Protein AF-A0A965RRC4-F1 (afdb_monomer_lite)

Sequence (97 aa):
MASQDSQNIYLCSTGPGKLLYDLTKGEMPMSVEFYNVKTRSKVSVPETQIQKATLKRQNKNGTTQIRYVLRALVDGMKLTKFVSQKDWEAINAPVVE

Structure (mmCIF, N/CA/C/O backbone):
data_AF-A0A965RRC4-F1
#
_entry.id   AF-A0A965RRC4-F1
#
loop_
_atom_site.group_PDB
_atom_site.id
_atom_site.type_symbol
_atom_site.label_atom_id
_atom_site.label_alt_id
_atom_site.label_comp_id
_atom_site.label_asym_id
_atom_site.label_entity_id
_atom_site.label_seq_id
_atom_site.pdbx_PDB_ins_code
_atom_site.Cartn_x
_atom_site.Cartn_y
_atom_site.Cartn_z
_atom_site.occupancy
_atom_site.B_iso_or_equiv
_atom_site.auth_seq_id
_atom_site.auth_comp_id
_atom_site.auth_asym_id
_atom_site.auth_atom_id
_atom_site.pdbx_PDB_model_num
ATOM 1 N N . MET A 1 1 ? -9.446 -31.532 -25.607 1.00 33.91 1 MET A N 1
ATOM 2 C CA . MET A 1 1 ? -8.454 -31.016 -26.576 1.00 33.91 1 MET A CA 1
ATOM 3 C C . MET A 1 1 ? -8.762 -29.553 -26.824 1.00 33.91 1 MET A C 1
ATOM 5 O O . MET A 1 1 ? -9.930 -29.195 -26.846 1.00 33.91 1 MET A O 1
ATOM 9 N N . ALA A 1 2 ? -7.709 -28.742 -26.844 1.00 42.72 2 ALA A N 1
ATOM 10 C CA . ALA A 1 2 ? -7.719 -27.290 -26.741 1.00 42.72 2 ALA A CA 1
ATOM 11 C C . ALA A 1 2 ? -8.522 -26.574 -27.839 1.00 42.72 2 ALA A C 1
ATOM 13 O O . ALA A 1 2 ? -8.526 -27.012 -28.985 1.00 42.72 2 ALA A O 1
ATOM 14 N N . SER A 1 3 ? -9.087 -25.416 -27.495 1.00 38.47 3 SER A N 1
ATOM 15 C CA . SER A 1 3 ? -9.049 -24.268 -28.400 1.00 38.47 3 SER A CA 1
ATOM 16 C C . SER A 1 3 ? -8.896 -22.998 -27.574 1.00 38.47 3 SER A C 1
ATOM 18 O O . SER A 1 3 ? -9.812 -22.571 -26.872 1.00 38.47 3 SER A O 1
ATOM 20 N N . GLN A 1 4 ? -7.676 -22.476 -27.625 1.00 44.56 4 GLN A N 1
ATOM 21 C CA . GLN A 1 4 ? -7.271 -21.167 -27.153 1.00 44.56 4 GLN A CA 1
ATOM 22 C C . GLN A 1 4 ? -8.077 -20.024 -27.790 1.00 44.56 4 GLN A C 1
ATOM 24 O O . GLN A 1 4 ? -8.572 -20.130 -28.909 1.00 44.56 4 GLN A O 1
ATOM 29 N N . ASP A 1 5 ? -8.033 -18.913 -27.055 1.00 47.50 5 ASP A N 1
ATOM 30 C CA . ASP A 1 5 ? -7.988 -17.531 -27.523 1.00 47.50 5 ASP A CA 1
ATOM 31 C C . ASP A 1 5 ? -9.251 -16.880 -28.078 1.00 47.50 5 ASP A C 1
ATOM 33 O O . ASP A 1 5 ? -9.634 -17.027 -29.233 1.00 47.50 5 ASP A O 1
ATOM 37 N N . SER A 1 6 ? -9.775 -15.960 -27.267 1.00 36.56 6 SER A N 1
ATOM 38 C CA . SER A 1 6 ? -9.915 -14.566 -27.693 1.00 36.56 6 SER A CA 1
ATOM 39 C C . SER A 1 6 ? -9.853 -13.664 -26.460 1.00 36.56 6 SER A C 1
ATOM 41 O O . SER A 1 6 ? -10.866 -13.280 -25.880 1.00 36.56 6 SER A O 1
ATOM 43 N N . GLN A 1 7 ? -8.623 -13.366 -26.037 1.00 45.16 7 GLN A N 1
ATOM 44 C CA . GLN A 1 7 ? -8.300 -12.270 -25.124 1.00 45.16 7 GLN A CA 1
ATOM 45 C C . GLN A 1 7 ? -8.762 -10.954 -25.768 1.00 45.16 7 GLN A C 1
ATOM 47 O O . GLN A 1 7 ? -8.070 -10.383 -26.608 1.00 45.16 7 GLN A O 1
ATOM 52 N N . ASN A 1 8 ? -9.956 -10.484 -25.408 1.00 43.47 8 ASN A N 1
ATOM 53 C CA . ASN A 1 8 ? -10.525 -9.232 -25.909 1.00 43.47 8 ASN A CA 1
ATOM 54 C C . ASN A 1 8 ? -9.908 -8.038 -25.151 1.00 43.47 8 ASN A C 1
ATOM 56 O O . ASN A 1 8 ? -10.570 -7.345 -24.382 1.00 43.47 8 ASN A O 1
ATOM 60 N N . ILE A 1 9 ? -8.599 -7.827 -25.327 1.00 44.78 9 ILE A N 1
ATOM 61 C CA . ILE A 1 9 ? -7.853 -6.707 -24.740 1.00 44.78 9 ILE A CA 1
ATOM 62 C C . ILE A 1 9 ? -7.878 -5.556 -25.747 1.00 44.78 9 ILE A C 1
ATOM 64 O O . ILE A 1 9 ? -7.104 -5.512 -26.702 1.00 44.78 9 ILE A O 1
ATOM 68 N N . TYR A 1 10 ? -8.789 -4.608 -25.546 1.00 40.12 10 TYR A N 1
ATOM 69 C CA . TYR A 1 10 ? -8.883 -3.422 -26.392 1.00 40.12 10 TYR A CA 1
ATOM 70 C C . TYR A 1 10 ? -7.762 -2.423 -26.057 1.00 40.12 10 TYR A C 1
ATOM 72 O O . TYR A 1 10 ? -7.856 -1.644 -25.101 1.00 40.12 10 TYR A O 1
ATOM 80 N N . LEU A 1 11 ? -6.720 -2.378 -26.895 1.00 39.78 11 LEU A N 1
ATOM 81 C CA . LEU A 1 11 ? -5.773 -1.260 -26.941 1.00 39.78 11 LEU A CA 1
ATOM 82 C C . LEU A 1 11 ? -6.467 -0.009 -27.505 1.00 39.78 11 LEU A C 1
ATOM 84 O O . LEU A 1 11 ? -6.386 0.299 -28.691 1.00 39.78 11 LEU A O 1
ATOM 88 N N . CYS A 1 12 ? -7.133 0.762 -26.646 1.00 33.56 12 CYS A N 1
ATOM 89 C CA . CYS A 1 12 ? -7.511 2.130 -26.990 1.00 33.56 12 CYS A CA 1
ATOM 90 C C . CYS A 1 12 ? -6.269 3.028 -26.854 1.00 33.56 12 CYS A C 1
ATOM 92 O O . CYS A 1 12 ? -5.962 3.538 -25.769 1.00 33.56 12 CYS A O 1
ATOM 94 N N . SER A 1 13 ? -5.556 3.157 -27.977 1.00 43.69 13 SER A N 1
ATOM 95 C CA . SER A 1 13 ? -4.528 4.162 -28.254 1.00 43.69 13 SER A CA 1
ATOM 96 C C . SER A 1 13 ? -4.992 5.548 -27.806 1.00 43.69 13 SER A C 1
ATOM 98 O O . SER A 1 13 ? -5.990 6.040 -28.319 1.00 43.69 13 SER A O 1
ATOM 100 N N . THR A 1 14 ? -4.286 6.115 -26.822 1.00 40.84 14 THR A N 1
ATOM 101 C CA . THR A 1 14 ? -3.784 7.504 -26.773 1.00 40.84 14 THR A CA 1
ATOM 102 C C . THR A 1 14 ? -3.170 7.744 -25.386 1.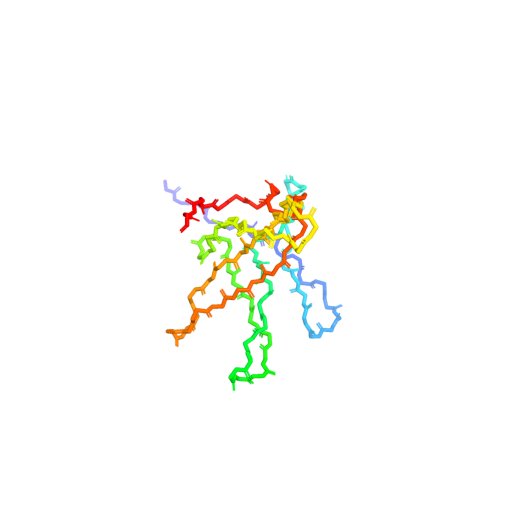00 40.84 14 THR A C 1
ATOM 104 O O . THR A 1 14 ? -3.901 7.877 -24.405 1.00 40.84 14 THR A O 1
ATOM 107 N N . GLY A 1 15 ? -1.834 7.811 -25.311 1.00 42.88 15 GLY A N 1
ATOM 108 C CA . GLY A 1 15 ? -1.077 8.342 -24.165 1.00 42.88 15 GLY A CA 1
ATOM 109 C C . GLY A 1 15 ? -0.299 7.309 -23.321 1.00 42.88 15 GLY A C 1
ATOM 110 O O . GLY A 1 15 ? -0.792 6.204 -23.094 1.00 42.88 15 GLY A O 1
ATOM 111 N N . PRO A 1 16 ? 0.917 7.642 -22.836 1.00 39.75 16 PRO A N 1
ATOM 112 C CA . PRO A 1 16 ? 1.718 6.750 -22.004 1.00 39.75 16 PRO A CA 1
ATOM 113 C C . PRO A 1 16 ? 1.172 6.733 -20.567 1.00 39.75 16 PRO A C 1
ATOM 115 O O . PRO A 1 16 ? 1.248 7.732 -19.855 1.00 39.75 16 PRO A O 1
ATOM 118 N N . GLY A 1 17 ? 0.626 5.588 -20.147 1.00 44.12 17 GLY A N 1
ATOM 119 C CA . GLY A 1 17 ? 0.163 5.349 -18.772 1.00 44.12 17 GLY A CA 1
ATOM 120 C C . GLY A 1 17 ? -1.300 4.920 -18.662 1.00 44.12 17 GLY A C 1
ATOM 121 O O . GLY A 1 17 ? -2.062 5.541 -17.925 1.00 44.12 17 GLY A O 1
ATOM 122 N N . LYS A 1 18 ? -1.718 3.881 -19.401 1.00 46.19 18 LYS A N 1
ATOM 123 C CA . LYS A 1 18 ? -3.089 3.352 -19.336 1.00 46.19 18 LYS A CA 1
ATOM 124 C C . LYS A 1 18 ? -3.141 2.026 -18.573 1.00 46.19 18 LYS A C 1
ATOM 126 O O . LYS A 1 18 ? -2.483 1.060 -18.947 1.00 46.19 18 LYS A O 1
ATOM 131 N N . LEU A 1 19 ? -3.950 2.020 -17.516 1.00 46.94 19 LEU A N 1
ATOM 132 C CA . LEU A 1 19 ? -4.396 0.850 -16.762 1.00 46.94 19 LEU A CA 1
ATOM 133 C C . LEU A 1 19 ? -5.154 -0.112 -17.695 1.00 46.94 19 LEU A C 1
ATOM 135 O O . LEU A 1 19 ? -5.983 0.328 -18.495 1.00 46.94 19 LEU A O 1
ATOM 139 N N . LEU A 1 20 ? -4.865 -1.411 -17.591 1.00 49.81 20 LEU A N 1
ATOM 140 C CA . LEU A 1 20 ? -5.580 -2.468 -18.313 1.00 49.81 20 LEU A CA 1
ATOM 141 C C . LEU A 1 20 ? -6.976 -2.656 -17.695 1.00 49.81 20 LEU A C 1
ATOM 143 O O . LEU A 1 20 ? -7.095 -2.819 -16.480 1.00 49.81 20 LEU A O 1
ATOM 147 N N . TYR A 1 21 ? -8.015 -2.609 -18.532 1.00 50.19 21 TYR A N 1
ATOM 148 C CA . TYR A 1 21 ? -9.420 -2.764 -18.149 1.00 50.19 21 TYR A CA 1
ATOM 149 C C . TYR A 1 21 ? -9.999 -4.042 -18.768 1.00 50.19 21 TYR A C 1
ATOM 151 O O . TYR A 1 21 ? -9.791 -4.304 -19.952 1.00 50.19 21 TYR A O 1
ATOM 159 N N . ASP A 1 22 ? -10.751 -4.811 -17.980 1.00 46.34 22 ASP A N 1
ATOM 160 C CA . ASP A 1 22 ? -11.567 -5.930 -18.457 1.00 46.34 22 ASP A CA 1
ATOM 161 C C . ASP A 1 22 ? -13.048 -5.583 -18.229 1.00 46.34 22 ASP A C 1
ATOM 163 O O . ASP A 1 22 ? -13.511 -5.425 -17.099 1.00 46.34 22 ASP A O 1
ATOM 167 N N . LEU A 1 23 ? -13.791 -5.401 -19.325 1.00 44.66 23 LEU A N 1
ATOM 168 C CA . LEU A 1 23 ? -15.194 -4.965 -19.313 1.00 44.66 23 LEU A CA 1
ATOM 169 C C . LEU A 1 23 ? -16.179 -6.092 -18.975 1.00 44.66 23 LEU A C 1
ATOM 171 O O . LEU A 1 23 ? -17.372 -5.828 -18.852 1.00 44.66 23 LEU A O 1
ATOM 175 N N . THR A 1 24 ? -15.716 -7.333 -18.807 1.00 49.00 24 THR A N 1
ATOM 176 C CA . THR A 1 24 ? -16.608 -8.469 -18.526 1.00 49.00 24 THR A CA 1
ATOM 177 C C . THR A 1 24 ? -17.041 -8.562 -17.061 1.00 49.00 24 THR A C 1
ATOM 179 O O . THR A 1 24 ? -17.992 -9.281 -16.760 1.00 49.00 24 THR A O 1
ATOM 182 N N . LYS A 1 25 ? -16.398 -7.814 -16.150 1.00 51.25 25 LYS A N 1
ATOM 183 C CA . LYS A 1 25 ? -16.623 -7.953 -14.699 1.00 51.25 25 LYS A CA 1
ATOM 184 C C . LYS A 1 25 ? -16.978 -6.683 -13.927 1.00 51.25 25 LYS A C 1
ATOM 186 O O . LYS A 1 25 ? -17.322 -6.780 -12.756 1.00 51.25 25 LYS A O 1
ATOM 191 N N . GLY A 1 26 ? -16.897 -5.494 -14.526 1.00 46.66 26 GLY A N 1
ATOM 192 C CA . GLY A 1 26 ? -17.019 -4.248 -13.750 1.00 46.66 26 GLY A CA 1
ATOM 193 C C . GLY A 1 26 ? -15.920 -4.082 -12.681 1.00 46.66 26 GLY A C 1
ATOM 194 O O . GLY A 1 26 ? -16.075 -3.274 -11.767 1.00 46.66 26 GLY A O 1
ATOM 195 N N . GLU A 1 27 ? -14.817 -4.831 -12.796 1.00 47.12 27 GLU A N 1
ATOM 196 C CA . GLU A 1 27 ? -13.666 -4.814 -11.890 1.00 47.12 27 GLU A CA 1
ATOM 197 C C . GLU A 1 27 ? -12.602 -3.822 -12.403 1.00 47.12 27 GLU A C 1
ATOM 199 O O . GLU A 1 27 ? -12.094 -3.941 -13.519 1.00 47.12 27 GLU A O 1
ATOM 204 N N . MET A 1 28 ? -12.249 -2.830 -11.582 1.00 52.06 28 MET A N 1
ATOM 205 C CA . MET A 1 28 ? -10.998 -2.068 -11.710 1.00 52.06 28 MET A CA 1
ATOM 206 C C . MET A 1 28 ? -9.931 -2.700 -10.802 1.00 52.06 28 MET A C 1
ATOM 208 O O 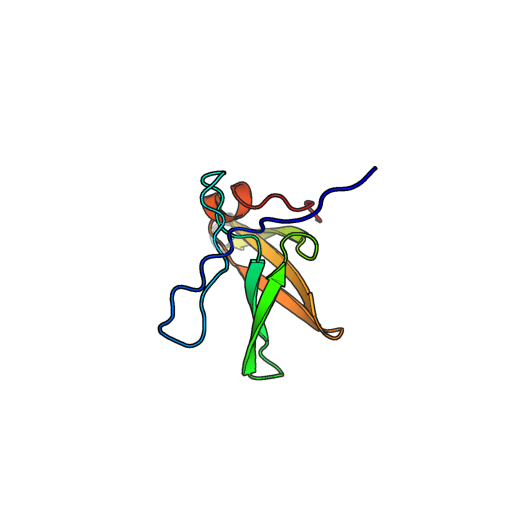. MET A 1 28 ? -10.296 -3.124 -9.711 1.00 52.06 28 MET A O 1
ATOM 212 N N . PRO A 1 29 ? -8.631 -2.495 -11.069 1.00 62.03 29 PRO A N 1
ATOM 213 C CA . PRO A 1 29 ? -7.838 -2.853 -12.243 1.00 62.03 29 PRO A CA 1
ATOM 214 C C . PRO A 1 29 ? -6.929 -4.066 -11.939 1.00 62.03 29 PRO A C 1
ATOM 216 O O . PRO A 1 29 ? -6.397 -4.182 -10.844 1.00 62.03 29 PRO A O 1
ATOM 219 N N . MET A 1 30 ? -6.594 -4.893 -12.938 1.00 75.88 30 MET A N 1
ATOM 220 C CA . MET A 1 30 ? -5.652 -6.026 -12.770 1.00 75.88 30 MET A CA 1
ATOM 221 C C . MET A 1 30 ? -4.246 -5.627 -12.256 1.00 75.88 30 MET A C 1
ATOM 223 O O . MET A 1 30 ? -3.441 -6.502 -11.930 1.00 75.88 30 MET A O 1
ATOM 227 N N . SER A 1 31 ? -3.930 -4.326 -12.186 1.00 84.44 31 SER A N 1
ATOM 228 C CA . SER A 1 31 ? -2.647 -3.785 -11.734 1.00 84.44 31 SER A CA 1
ATOM 229 C C . SER A 1 31 ? -2.758 -2.402 -11.078 1.00 84.44 31 SER A C 1
ATOM 231 O O . SER A 1 31 ? -3.475 -1.537 -11.580 1.00 84.44 31 SER A O 1
ATOM 233 N N . VAL A 1 32 ? -1.962 -2.142 -10.038 1.00 91.44 32 VAL A N 1
ATOM 234 C CA . VAL A 1 32 ? -1.883 -0.858 -9.322 1.00 91.44 32 VAL A CA 1
ATOM 235 C C . VAL A 1 32 ? -0.560 -0.146 -9.614 1.00 91.44 32 VAL A C 1
ATOM 237 O O . VAL A 1 32 ? 0.514 -0.741 -9.542 1.00 91.44 32 VAL A O 1
ATOM 240 N N . GLU A 1 33 ? -0.620 1.164 -9.871 1.00 94.31 33 GLU A N 1
ATOM 241 C CA . GLU A 1 33 ? 0.580 1.996 -10.024 1.00 94.31 33 GLU A CA 1
ATOM 242 C C . GLU A 1 33 ? 1.230 2.343 -8.675 1.00 94.31 33 GLU A C 1
ATOM 244 O O . GLU A 1 33 ? 0.613 2.994 -7.819 1.00 94.31 33 GLU A O 1
ATOM 249 N N . PHE A 1 34 ? 2.516 2.027 -8.537 1.00 95.44 34 PHE A N 1
ATOM 250 C CA . PHE A 1 34 ? 3.390 2.485 -7.458 1.00 95.44 34 PHE A CA 1
ATOM 251 C C . PHE A 1 34 ? 4.414 3.485 -7.990 1.00 95.44 34 PHE A C 1
ATOM 253 O O . PHE A 1 34 ? 4.900 3.350 -9.107 1.00 95.44 34 PHE A O 1
ATOM 260 N N . TYR A 1 35 ? 4.781 4.477 -7.178 1.00 95.69 35 TYR A N 1
ATOM 261 C CA . TYR A 1 35 ? 5.915 5.349 -7.481 1.00 95.69 35 TYR A CA 1
ATOM 262 C C . TYR A 1 35 ? 7.165 4.820 -6.782 1.00 95.69 35 TYR A C 1
ATOM 264 O O . TYR A 1 35 ? 7.212 4.740 -5.553 1.00 95.69 35 TYR A O 1
ATOM 272 N N . ASN A 1 36 ? 8.181 4.464 -7.561 1.00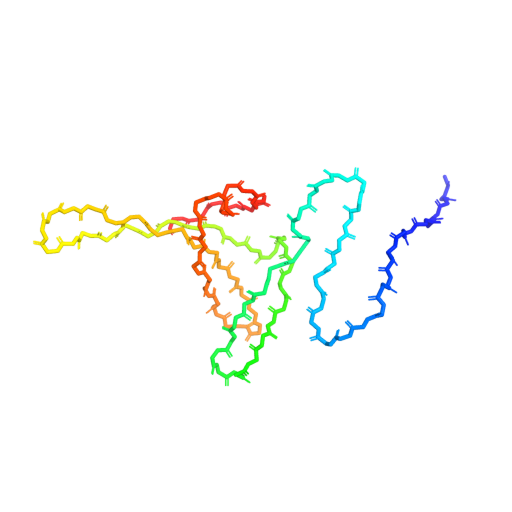 95.62 36 ASN A N 1
ATOM 273 C CA . ASN A 1 36 ? 9.482 4.088 -7.044 1.00 95.62 36 ASN A CA 1
ATOM 274 C C . ASN A 1 36 ? 10.365 5.337 -6.963 1.00 95.62 36 ASN A C 1
ATOM 276 O O . ASN A 1 36 ? 10.785 5.899 -7.971 1.00 95.62 36 ASN A O 1
ATOM 280 N N . VAL A 1 37 ? 10.660 5.775 -5.741 1.00 93.06 37 VAL A N 1
ATOM 281 C CA . VAL A 1 37 ? 11.461 6.982 -5.488 1.00 93.06 37 VAL A CA 1
ATOM 282 C C . VAL A 1 37 ? 12.926 6.834 -5.906 1.00 93.06 37 VAL A C 1
ATOM 284 O O . VAL A 1 37 ? 13.559 7.838 -6.218 1.00 93.06 37 VAL A O 1
ATOM 287 N N . LYS A 1 38 ? 13.465 5.606 -5.934 1.00 91.56 38 LYS A N 1
ATOM 288 C CA . LYS A 1 38 ? 14.867 5.345 -6.299 1.00 91.56 38 LYS A CA 1
ATOM 289 C C . LYS A 1 38 ? 15.075 5.458 -7.805 1.00 91.56 38 LYS A C 1
ATOM 291 O O . LYS A 1 38 ? 16.019 6.102 -8.242 1.00 91.56 38 LYS A O 1
ATOM 296 N N . THR A 1 39 ? 14.170 4.875 -8.587 1.00 94.25 39 THR A N 1
ATOM 297 C CA . THR A 1 39 ? 14.183 4.975 -10.056 1.00 94.25 39 THR A CA 1
ATOM 298 C C . THR A 1 39 ? 13.456 6.220 -10.565 1.00 94.25 39 THR A C 1
ATOM 300 O O . THR A 1 39 ? 13.546 6.542 -11.746 1.00 94.25 39 THR A O 1
ATOM 303 N N . ARG A 1 40 ? 12.742 6.931 -9.679 1.00 95.75 40 ARG A N 1
ATOM 304 C CA . ARG A 1 40 ? 11.924 8.121 -9.971 1.00 95.75 40 ARG A CA 1
ATOM 305 C C . ARG A 1 40 ? 10.890 7.865 -11.069 1.00 95.75 40 ARG A C 1
ATOM 307 O O . ARG A 1 40 ? 10.593 8.740 -11.878 1.00 95.75 40 ARG A O 1
ATOM 314 N N . SER A 1 41 ? 10.342 6.656 -11.088 1.00 94.19 41 SER A N 1
ATOM 315 C CA . SER A 1 41 ? 9.413 6.190 -12.110 1.00 94.19 41 SER A CA 1
ATOM 316 C C . SER A 1 41 ? 8.197 5.519 -11.485 1.00 94.19 41 SER A C 1
ATOM 318 O O . SER A 1 41 ? 8.228 5.044 -10.346 1.00 94.19 41 SER A O 1
ATOM 320 N N . LYS A 1 42 ? 7.098 5.497 -12.238 1.00 93.88 42 LYS A N 1
ATOM 321 C CA . LYS A 1 42 ? 5.939 4.680 -11.896 1.00 93.88 42 LYS A CA 1
ATOM 322 C C . LYS A 1 42 ? 6.150 3.257 -12.397 1.00 93.88 42 LYS A C 1
ATOM 324 O O . LYS A 1 42 ? 6.640 3.066 -13.506 1.00 93.88 42 LYS A O 1
ATOM 329 N N . VAL A 1 43 ? 5.735 2.284 -11.600 1.00 94.38 43 VAL A N 1
ATOM 330 C CA . VAL A 1 43 ? 5.687 0.870 -11.974 1.00 94.38 43 VAL A CA 1
ATOM 331 C C . VAL A 1 43 ? 4.268 0.355 -11.787 1.00 94.38 43 VAL A C 1
ATOM 333 O O . VAL A 1 43 ? 3.619 0.675 -10.790 1.00 94.38 43 VAL A O 1
ATOM 336 N N . SER A 1 44 ? 3.779 -0.414 -12.756 1.00 93.50 44 SER A N 1
ATOM 337 C CA . SER A 1 44 ? 2.484 -1.084 -12.660 1.00 93.50 44 SER A CA 1
ATOM 338 C C . SER A 1 44 ? 2.696 -2.477 -12.078 1.00 93.50 44 SER A C 1
ATOM 340 O O . SER A 1 44 ? 3.486 -3.246 -12.622 1.00 93.50 44 SER A O 1
ATOM 342 N N . VAL A 1 45 ? 2.034 -2.788 -10.965 1.00 91.88 45 VAL A N 1
ATOM 343 C CA . VAL A 1 45 ? 2.180 -4.070 -10.260 1.00 91.88 45 VAL A CA 1
ATOM 344 C C . VAL A 1 45 ? 0.858 -4.828 -10.328 1.00 91.88 45 VAL A C 1
ATOM 346 O O . VAL A 1 45 ? -0.154 -4.251 -9.934 1.00 91.88 45 VAL A O 1
ATOM 349 N N . PRO A 1 46 ? 0.827 -6.089 -10.794 1.00 90.81 46 PRO A N 1
ATOM 350 C CA . PRO A 1 46 ? -0.404 -6.871 -10.834 1.00 90.81 46 PRO A CA 1
ATOM 351 C C . PRO A 1 46 ? -0.929 -7.159 -9.422 1.00 90.81 46 PRO A C 1
ATOM 353 O O . PRO A 1 46 ? -0.136 -7.340 -8.498 1.00 90.81 46 PRO A O 1
ATOM 356 N N . GLU A 1 47 ? -2.249 -7.257 -9.246 1.00 86.69 47 GLU A N 1
ATOM 357 C CA . GLU A 1 47 ? -2.856 -7.484 -7.919 1.00 86.69 47 GLU A CA 1
ATOM 358 C C . GLU A 1 47 ? -2.343 -8.746 -7.215 1.00 86.69 47 GLU A C 1
ATOM 360 O O . GLU A 1 47 ? -2.189 -8.762 -5.996 1.00 86.69 47 GLU A O 1
ATOM 365 N N . THR A 1 48 ? -1.973 -9.772 -7.983 1.00 89.81 48 THR A N 1
ATOM 366 C CA . THR A 1 48 ? -1.392 -11.026 -7.480 1.00 89.81 48 THR A CA 1
ATOM 367 C C . THR A 1 48 ? -0.050 -10.845 -6.763 1.00 89.81 48 THR A C 1
ATOM 369 O O . THR A 1 48 ? 0.367 -11.724 -6.013 1.00 89.81 48 THR A O 1
ATOM 372 N N . GLN A 1 49 ? 0.631 -9.716 -6.978 1.00 92.62 49 GLN A N 1
ATOM 373 C CA . GLN A 1 49 ? 1.897 -9.352 -6.330 1.00 92.62 49 GLN A CA 1
ATOM 374 C C . GLN A 1 49 ? 1.723 -8.251 -5.272 1.00 92.62 49 GLN A C 1
ATOM 376 O O . GLN A 1 49 ? 2.710 -7.736 -4.738 1.00 92.62 49 GLN A O 1
ATOM 381 N N . ILE A 1 50 ? 0.478 -7.876 -4.969 1.00 94.81 50 ILE A N 1
ATOM 382 C CA . ILE A 1 50 ? 0.146 -6.856 -3.979 1.00 94.81 50 ILE A CA 1
ATOM 383 C C . ILE A 1 50 ? -0.249 -7.518 -2.662 1.00 94.81 50 ILE A C 1
ATOM 385 O O . ILE A 1 50 ? -0.870 -8.575 -2.614 1.00 94.81 50 ILE A O 1
ATOM 389 N N . GLN A 1 51 ? 0.103 -6.855 -1.567 1.00 96.44 51 GLN A N 1
ATOM 390 C CA . GLN A 1 51 ? -0.371 -7.156 -0.223 1.00 96.44 51 GLN A CA 1
ATOM 391 C C . GLN A 1 51 ? -1.039 -5.918 0.366 1.00 96.44 51 GLN A C 1
ATOM 393 O O . GLN A 1 51 ? -0.617 -4.786 0.112 1.00 96.44 51 GLN A O 1
ATOM 398 N N . LYS A 1 52 ? -2.065 -6.123 1.182 1.00 96.25 52 LYS A N 1
ATOM 399 C CA . LYS A 1 52 ? -2.810 -5.056 1.851 1.00 96.25 52 LYS A CA 1
ATOM 400 C C . LYS A 1 52 ? -2.414 -4.983 3.319 1.00 96.25 52 LYS A C 1
ATOM 402 O O . LYS A 1 52 ? -2.276 -6.013 3.956 1.00 96.25 52 LYS A O 1
ATOM 407 N N . ALA A 1 53 ? -2.267 -3.786 3.877 1.00 96.94 53 ALA A N 1
ATOM 408 C CA . ALA A 1 53 ? -2.052 -3.607 5.315 1.00 96.94 53 ALA A CA 1
ATOM 409 C C . ALA A 1 53 ? -2.779 -2.361 5.834 1.00 96.94 53 ALA A C 1
ATOM 411 O O . ALA A 1 53 ? -3.178 -1.486 5.056 1.00 96.94 53 ALA A O 1
ATOM 412 N N . THR A 1 54 ? -2.921 -2.262 7.155 1.00 96.88 54 THR A N 1
ATOM 413 C CA . THR A 1 54 ? -3.422 -1.057 7.827 1.00 96.88 54 THR A CA 1
ATOM 414 C C . THR A 1 54 ? -2.406 -0.559 8.838 1.00 96.88 54 THR A C 1
ATOM 416 O O . THR A 1 54 ? -1.935 -1.323 9.672 1.00 96.88 54 THR A O 1
ATOM 419 N N . LEU A 1 55 ? -2.093 0.734 8.805 1.00 94.50 55 LEU A N 1
ATOM 420 C CA . LEU A 1 55 ? -1.205 1.362 9.779 1.00 94.50 55 LEU A CA 1
ATOM 421 C C . LEU A 1 55 ? -2.035 2.173 10.770 1.00 94.50 55 LEU A C 1
ATOM 423 O O . LEU A 1 55 ? -2.754 3.092 10.371 1.00 94.50 55 LEU A O 1
ATOM 427 N N . LYS A 1 56 ? -1.910 1.854 12.060 1.00 93.94 56 LYS A N 1
ATOM 428 C CA . LYS A 1 56 ? -2.527 2.615 13.152 1.00 93.94 56 LYS A CA 1
ATOM 429 C C . LYS A 1 56 ? -1.515 3.619 13.690 1.00 93.94 56 LYS A C 1
ATOM 431 O O . LYS A 1 56 ? -0.405 3.249 14.062 1.00 93.94 56 LYS A O 1
ATOM 436 N N . ARG A 1 57 ? -1.888 4.897 13.733 1.00 93.12 57 ARG A N 1
ATOM 437 C CA . ARG A 1 57 ? -1.078 5.951 14.352 1.00 93.12 57 ARG A CA 1
ATOM 438 C C . ARG A 1 57 ? -1.925 6.760 15.319 1.00 93.12 57 ARG A C 1
ATOM 440 O O . ARG A 1 57 ? -2.938 7.324 14.917 1.00 93.12 57 ARG A O 1
ATOM 447 N N . GLN A 1 58 ? -1.471 6.882 16.559 1.00 94.75 58 GLN A N 1
ATOM 448 C CA . GLN A 1 58 ? -2.077 7.787 17.529 1.00 94.75 58 GLN A CA 1
ATOM 449 C C . GLN A 1 58 ? -1.637 9.231 17.246 1.00 94.75 58 GLN A C 1
ATOM 451 O O . GLN A 1 58 ? -0.457 9.515 17.032 1.00 94.75 58 GLN A O 1
ATOM 456 N N . ASN A 1 59 ? -2.593 10.149 17.193 1.00 92.25 59 ASN A N 1
ATOM 457 C CA . ASN A 1 59 ? -2.347 11.577 17.048 1.00 92.25 59 ASN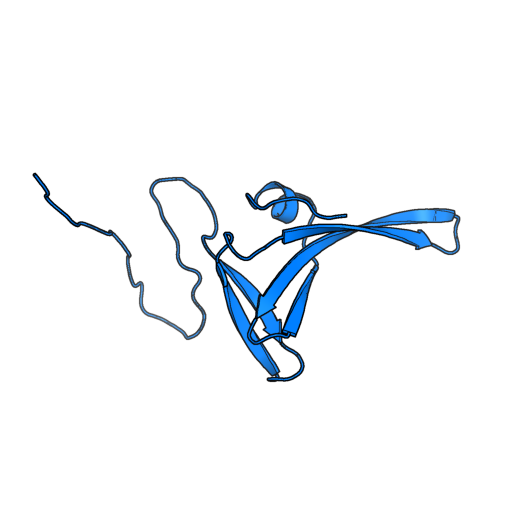 A CA 1
ATOM 458 C C . ASN A 1 59 ? -2.148 12.222 18.428 1.00 92.25 59 ASN A C 1
ATOM 460 O O . ASN A 1 59 ? -2.579 11.695 19.451 1.00 92.25 59 ASN A O 1
ATOM 464 N N . LYS A 1 60 ? -1.547 13.418 18.451 1.00 91.88 60 LYS A N 1
ATOM 465 C CA . LYS A 1 60 ? -1.250 14.165 19.689 1.00 91.88 60 LYS A CA 1
ATOM 466 C C . LYS A 1 60 ? -2.493 14.488 20.536 1.00 91.88 60 LYS A C 1
ATOM 468 O O . LYS A 1 60 ? -2.369 14.690 21.733 1.00 91.88 60 LYS A O 1
ATOM 473 N N . ASN A 1 61 ? -3.674 14.524 19.919 1.00 91.31 61 ASN A N 1
ATOM 474 C CA . ASN A 1 61 ? -4.964 14.766 20.571 1.00 91.31 61 ASN A CA 1
ATOM 475 C C . ASN A 1 61 ? -5.653 13.479 21.075 1.00 91.31 61 ASN A C 1
ATOM 477 O O . ASN A 1 61 ? -6.832 13.516 21.406 1.00 91.31 61 ASN A O 1
ATOM 481 N N . GLY A 1 62 ? -4.967 12.332 21.060 1.00 90.56 62 GLY A N 1
ATOM 482 C CA . GLY A 1 62 ? -5.520 11.044 21.487 1.00 90.56 62 GLY A CA 1
ATOM 483 C C . GLY A 1 62 ? -6.348 10.308 20.427 1.00 90.56 62 GLY A C 1
ATOM 484 O O . GLY A 1 62 ? -6.696 9.150 20.639 1.00 90.56 62 GLY A O 1
ATOM 485 N N . THR A 1 63 ? -6.625 10.913 19.266 1.00 94.00 63 THR A N 1
ATOM 486 C CA . THR A 1 63 ? -7.358 10.228 18.183 1.00 94.00 63 THR A CA 1
ATOM 487 C C . THR A 1 63 ? -6.480 9.203 17.464 1.00 94.00 63 THR A C 1
ATOM 489 O O . THR A 1 63 ? -5.288 9.432 17.254 1.00 94.00 63 THR A O 1
ATOM 492 N N . THR A 1 64 ? -7.062 8.078 17.042 1.00 94.50 64 THR A N 1
ATOM 493 C CA . THR A 1 64 ? -6.363 7.080 16.218 1.00 94.50 64 THR A CA 1
ATOM 494 C C . THR A 1 64 ? -6.635 7.347 14.744 1.00 94.50 64 THR A C 1
ATOM 496 O O . THR A 1 64 ? -7.783 7.387 14.314 1.00 94.50 64 THR A O 1
ATOM 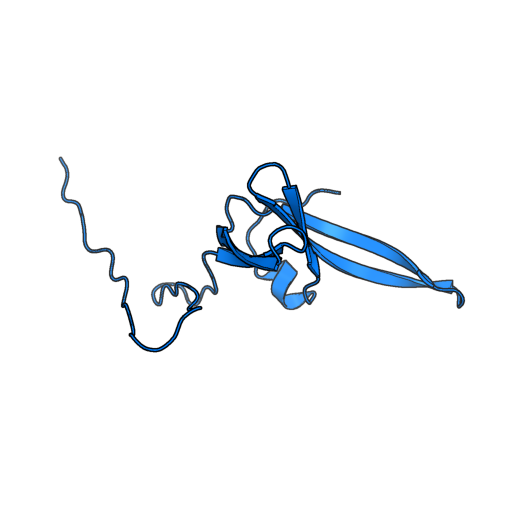499 N N . GLN A 1 65 ? -5.573 7.504 13.958 1.00 93.94 65 GLN A N 1
ATOM 500 C CA . GLN A 1 65 ? -5.643 7.550 12.504 1.00 93.94 65 GLN A CA 1
ATOM 501 C C . GLN A 1 65 ? -5.316 6.168 11.936 1.00 93.94 65 GLN A C 1
ATOM 503 O O . GLN A 1 65 ? -4.236 5.630 12.189 1.00 93.94 65 GLN A O 1
ATOM 508 N N . ILE A 1 66 ? -6.233 5.628 11.134 1.00 95.31 66 ILE A N 1
ATOM 509 C CA . ILE A 1 66 ? -6.022 4.414 10.342 1.00 95.31 66 ILE A CA 1
ATOM 510 C C . ILE A 1 66 ? -5.612 4.835 8.933 1.00 95.31 66 ILE A C 1
ATOM 512 O O . ILE A 1 66 ? -6.237 5.707 8.330 1.00 95.31 66 ILE A O 1
ATOM 516 N N . ARG A 1 67 ? -4.542 4.234 8.412 1.00 96.31 67 ARG A N 1
ATOM 517 C CA . ARG A 1 67 ? -4.115 4.405 7.021 1.00 96.31 67 ARG A CA 1
ATOM 518 C C . ARG A 1 67 ? -4.146 3.076 6.302 1.00 96.31 67 ARG A C 1
ATOM 520 O O . ARG A 1 67 ? -3.485 2.132 6.730 1.00 96.31 67 ARG A O 1
ATOM 527 N N . TYR A 1 68 ? -4.856 3.051 5.190 1.00 97.00 68 TYR A N 1
ATOM 528 C CA . TYR A 1 68 ? -4.946 1.901 4.310 1.00 97.00 68 TYR A CA 1
ATOM 529 C C . TYR A 1 68 ? -3.787 1.939 3.320 1.00 97.00 68 TYR A C 1
ATOM 531 O O . TYR A 1 68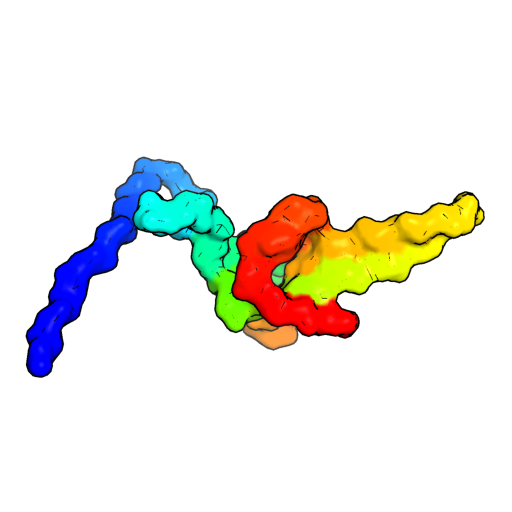 ? -3.559 2.953 2.651 1.00 97.00 68 TYR A O 1
ATOM 539 N N . VAL A 1 69 ? -3.010 0.857 3.274 1.00 97.12 69 VAL A N 1
ATOM 540 C CA . VAL A 1 69 ? -1.826 0.773 2.421 1.00 97.12 69 VAL A CA 1
ATOM 541 C C . VAL A 1 69 ? -1.820 -0.490 1.578 1.00 97.12 69 VAL A C 1
ATOM 543 O O . VAL A 1 69 ? -2.262 -1.555 2.009 1.00 97.12 69 VAL A O 1
ATOM 546 N N . LEU A 1 70 ? -1.256 -0.348 0.386 1.00 96.69 70 LEU A N 1
ATOM 547 C CA . LEU A 1 70 ? -0.876 -1.435 -0.503 1.00 96.69 70 LEU A CA 1
ATOM 548 C C . LEU A 1 70 ? 0.645 -1.542 -0.506 1.00 96.69 70 LEU A C 1
ATOM 550 O O . LEU A 1 70 ? 1.340 -0.521 -0.493 1.00 96.69 70 LEU A O 1
ATOM 554 N N . ARG A 1 71 ? 1.159 -2.765 -0.530 1.00 96.56 71 ARG A N 1
ATOM 555 C CA . ARG A 1 71 ? 2.583 -3.090 -0.554 1.00 96.56 71 ARG A CA 1
ATOM 556 C C . ARG A 1 71 ? 2.885 -3.983 -1.748 1.00 96.56 71 ARG A C 1
ATOM 558 O O . ARG A 1 71 ? 2.082 -4.843 -2.087 1.00 96.56 71 ARG A O 1
ATOM 565 N N . ALA A 1 72 ? 4.050 -3.782 -2.346 1.00 96.25 72 ALA A N 1
ATOM 566 C CA . ALA A 1 72 ? 4.563 -4.603 -3.436 1.00 96.25 72 ALA A CA 1
ATOM 567 C C . ALA A 1 72 ? 6.085 -4.738 -3.321 1.00 96.25 72 ALA A C 1
ATOM 569 O O . ALA A 1 72 ? 6.747 -3.852 -2.772 1.00 96.25 72 ALA A O 1
ATOM 570 N N . LEU A 1 73 ? 6.638 -5.828 -3.852 1.00 95.56 73 LEU A N 1
ATOM 571 C CA . LEU A 1 73 ? 8.078 -6.023 -4.004 1.00 95.56 73 LEU A CA 1
ATOM 572 C C . LEU A 1 73 ? 8.419 -5.970 -5.495 1.00 95.56 73 LEU A C 1
ATOM 574 O O . LEU A 1 73 ? 8.020 -6.853 -6.243 1.00 95.56 73 LEU A O 1
ATOM 578 N N . VAL A 1 74 ? 9.152 -4.942 -5.918 1.00 94.12 74 VAL A N 1
ATOM 579 C CA . VAL A 1 74 ? 9.558 -4.739 -7.318 1.00 94.12 74 VAL A CA 1
ATOM 580 C C . VAL A 1 74 ? 11.069 -4.579 -7.347 1.00 94.12 74 VAL A C 1
ATOM 582 O O . VAL A 1 74 ? 11.593 -3.713 -6.651 1.00 94.12 74 VAL A O 1
ATOM 585 N N . ASP A 1 75 ? 11.776 -5.437 -8.085 1.00 91.50 75 ASP A N 1
ATOM 586 C CA . ASP A 1 75 ? 13.245 -5.421 -8.198 1.00 91.50 75 ASP A CA 1
ATOM 587 C C . ASP A 1 75 ? 13.968 -5.391 -6.833 1.00 91.50 75 ASP A C 1
ATOM 589 O O . ASP A 1 75 ? 14.924 -4.648 -6.609 1.00 91.50 75 ASP A O 1
ATOM 593 N N . GLY A 1 76 ? 13.455 -6.154 -5.859 1.00 93.00 76 GLY A N 1
ATOM 594 C CA . GLY A 1 76 ? 13.981 -6.192 -4.487 1.00 93.00 76 GLY A CA 1
ATOM 595 C C . GLY A 1 76 ? 13.654 -4.955 -3.635 1.00 93.00 76 GLY A C 1
ATOM 596 O O . GLY A 1 76 ? 14.079 -4.862 -2.482 1.00 93.00 76 GLY A O 1
ATOM 597 N N . MET A 1 77 ? 12.879 -4.005 -4.160 1.00 93.69 77 MET A N 1
ATOM 598 C CA . MET A 1 77 ? 12.456 -2.795 -3.461 1.00 93.69 77 MET A CA 1
ATOM 599 C C . MET A 1 77 ? 11.028 -2.934 -2.939 1.00 93.69 77 MET A C 1
ATOM 601 O O . MET A 1 77 ? 10.097 -3.231 -3.686 1.00 93.69 77 MET A O 1
ATOM 605 N N . LYS A 1 78 ? 10.841 -2.669 -1.644 1.00 95.38 78 LYS A N 1
ATOM 606 C CA . LYS A 1 78 ? 9.511 -2.601 -1.031 1.00 95.38 78 LYS A CA 1
ATOM 607 C C . LYS A 1 78 ? 8.869 -1.260 -1.369 1.00 95.38 78 LYS A C 1
ATOM 609 O O . LYS A 1 78 ? 9.347 -0.216 -0.928 1.00 95.38 78 LYS A O 1
ATOM 614 N N . LEU A 1 79 ? 7.786 -1.296 -2.133 1.00 96.81 79 LEU A N 1
ATOM 615 C CA . LEU A 1 79 ? 6.986 -0.128 -2.480 1.00 96.81 79 LEU A CA 1
ATOM 616 C C . LEU A 1 79 ? 5.738 -0.077 -1.599 1.00 96.81 79 LEU A C 1
ATOM 618 O O . LEU A 1 79 ? 5.197 -1.105 -1.196 1.00 96.81 79 LEU A O 1
ATOM 622 N N . THR A 1 80 ? 5.291 1.131 -1.260 1.00 96.75 80 THR A N 1
ATOM 623 C CA . THR A 1 80 ? 4.077 1.356 -0.465 1.00 96.75 80 THR A CA 1
ATOM 624 C C . THR A 1 80 ? 3.253 2.465 -1.099 1.00 96.75 80 THR A C 1
ATOM 626 O O . THR A 1 80 ? 3.784 3.528 -1.417 1.00 96.75 80 THR A O 1
ATOM 629 N N . LYS A 1 81 ? 1.952 2.225 -1.264 1.00 95.62 81 LYS A N 1
ATOM 630 C CA . LYS A 1 81 ? 0.981 3.205 -1.752 1.00 95.62 81 LYS A CA 1
ATOM 631 C C . LYS A 1 81 ? -0.107 3.384 -0.702 1.00 95.62 81 LYS A C 1
ATOM 633 O O . LYS A 1 81 ? -0.682 2.404 -0.238 1.00 95.62 81 LYS A O 1
ATOM 638 N N . PHE A 1 82 ? -0.386 4.631 -0.341 1.00 96.62 82 PHE A N 1
ATOM 639 C CA . PHE A 1 82 ? -1.535 4.974 0.492 1.00 96.62 82 PHE A CA 1
ATOM 640 C C . PHE A 1 82 ? -2.770 5.100 -0.389 1.00 96.62 82 PHE A C 1
ATOM 642 O O . PHE A 1 82 ? -2.715 5.735 -1.444 1.00 96.62 82 PHE A O 1
ATOM 649 N N . VAL A 1 83 ? -3.862 4.488 0.047 1.00 95.56 83 VAL A N 1
ATOM 650 C CA . VAL A 1 83 ? -5.131 4.466 -0.681 1.00 95.56 83 VAL A CA 1
ATOM 651 C C . VAL A 1 83 ? -6.287 4.803 0.255 1.00 95.56 83 VAL A C 1
ATOM 653 O O . VAL A 1 83 ? -6.119 4.847 1.478 1.00 95.56 83 VAL A O 1
ATOM 656 N N . SER A 1 84 ? -7.458 5.087 -0.315 1.00 95.56 84 SER A N 1
ATOM 657 C CA . SER A 1 84 ? -8.678 5.229 0.477 1.00 95.56 84 SER A CA 1
ATOM 658 C C . SER A 1 84 ? -9.125 3.869 1.026 1.00 95.56 84 SER A C 1
ATOM 660 O O . SER A 1 84 ? -8.704 2.820 0.536 1.00 95.56 84 SER A O 1
ATOM 662 N N . GLN A 1 85 ? -10.003 3.876 2.032 1.00 94.50 85 GLN A N 1
ATOM 663 C CA . GLN A 1 85 ? -10.624 2.643 2.525 1.00 94.50 85 GLN A CA 1
ATOM 664 C C . GLN A 1 85 ? -11.364 1.904 1.405 1.00 94.50 85 GLN A C 1
ATOM 666 O O . GLN A 1 85 ? -11.191 0.703 1.242 1.00 94.50 85 GLN A O 1
ATOM 671 N N . LYS A 1 86 ? -12.128 2.646 0.597 1.00 93.19 86 LYS A N 1
ATOM 672 C CA . LYS A 1 86 ? -12.902 2.100 -0.518 1.00 93.19 86 LYS A CA 1
ATOM 673 C C . LYS A 1 86 ? -12.011 1.364 -1.521 1.00 93.19 86 LYS A C 1
ATOM 675 O O . LYS A 1 86 ? -12.329 0.250 -1.915 1.00 93.19 86 LYS A O 1
ATOM 680 N N . ASP A 1 87 ? -10.885 1.964 -1.904 1.00 89.75 87 ASP A N 1
ATOM 681 C CA . ASP A 1 87 ? -9.953 1.336 -2.851 1.00 89.75 87 ASP A CA 1
ATOM 682 C C . ASP A 1 87 ? -9.259 0.117 -2.229 1.00 89.75 87 ASP A C 1
ATOM 684 O O . ASP A 1 87 ? -9.005 -0.876 -2.902 1.00 89.75 87 ASP A O 1
ATOM 688 N N . TRP A 1 88 ? -8.964 0.169 -0.927 1.00 94.00 88 TRP A N 1
ATOM 689 C CA . TRP A 1 88 ? -8.384 -0.957 -0.199 1.00 94.00 88 TRP A CA 1
ATOM 690 C C . TRP A 1 88 ? -9.343 -2.148 -0.115 1.00 94.00 88 TRP A C 1
ATOM 692 O O . TRP A 1 88 ? -8.911 -3.293 -0.234 1.00 94.00 88 TRP A O 1
ATOM 702 N N . GLU A 1 89 ? -10.634 -1.895 0.089 1.00 91.50 89 GLU A N 1
ATOM 703 C CA . GLU A 1 89 ? -11.683 -2.920 0.119 1.00 91.50 89 GLU A CA 1
ATOM 704 C C . GLU A 1 89 ? -11.953 -3.507 -1.271 1.00 91.50 89 GLU A C 1
ATOM 706 O O . GLU A 1 89 ? -12.186 -4.707 -1.375 1.00 91.50 89 GLU A O 1
ATOM 711 N N . ALA A 1 90 ? -11.852 -2.693 -2.327 1.00 89.31 90 ALA A N 1
ATOM 712 C CA . ALA A 1 90 ? -12.063 -3.128 -3.707 1.00 89.31 90 ALA A CA 1
ATOM 713 C C . ALA A 1 90 ? -10.972 -4.081 -4.233 1.00 89.31 90 ALA A C 1
ATOM 715 O O . ALA A 1 90 ? -11.258 -4.909 -5.091 1.00 89.31 90 ALA A O 1
ATOM 716 N N . ILE A 1 91 ? -9.738 -3.986 -3.724 1.00 86.38 91 ILE A N 1
ATOM 717 C CA . ILE A 1 91 ? -8.616 -4.817 -4.187 1.00 86.38 91 ILE A CA 1
ATOM 718 C C . ILE A 1 91 ? -8.675 -6.207 -3.556 1.00 86.38 91 ILE A C 1
ATOM 720 O O . ILE A 1 91 ? -8.668 -6.348 -2.327 1.00 86.38 91 ILE A O 1
ATOM 724 N N . ASN A 1 92 ? -8.615 -7.249 -4.381 1.00 89.50 92 ASN A N 1
ATOM 725 C CA . ASN A 1 92 ? -8.601 -8.631 -3.916 1.00 89.50 92 ASN A CA 1
ATOM 726 C C . ASN A 1 92 ? -7.162 -9.135 -3.698 1.00 89.50 92 ASN A C 1
ATOM 728 O O . ASN A 1 92 ? -6.596 -9.855 -4.516 1.00 89.50 92 ASN A O 1
ATOM 732 N N . ALA A 1 93 ? -6.557 -8.736 -2.579 1.00 89.56 93 ALA A N 1
ATOM 733 C CA . ALA A 1 93 ? -5.196 -9.119 -2.203 1.00 89.56 93 ALA A CA 1
ATOM 734 C C . ALA A 1 93 ? -5.109 -9.529 -0.720 1.00 89.56 93 ALA A C 1
ATOM 736 O O . ALA A 1 93 ? -5.905 -9.050 0.098 1.00 89.56 93 ALA A O 1
ATOM 737 N N . PRO A 1 94 ? -4.147 -10.392 -0.339 1.00 94.12 94 PRO A N 1
ATOM 738 C CA . PRO A 1 94 ? -4.005 -10.857 1.037 1.00 94.12 94 PRO A CA 1
ATOM 739 C C . PRO A 1 94 ? -3.683 -9.705 1.995 1.00 94.12 94 PRO A C 1
ATOM 741 O O . PRO A 1 94 ? -2.898 -8.806 1.675 1.00 94.12 94 PRO A O 1
ATOM 744 N N . VAL A 1 95 ? -4.278 -9.752 3.189 1.00 95.00 95 VAL A N 1
ATOM 745 C CA . VAL A 1 95 ? -3.998 -8.805 4.274 1.00 95.00 95 VAL A CA 1
ATOM 746 C C . VAL A 1 95 ? -2.790 -9.292 5.074 1.00 95.00 95 VAL A C 1
ATOM 748 O O . VAL A 1 95 ? -2.750 -10.442 5.501 1.00 95.00 95 VAL A O 1
ATOM 751 N N . VAL A 1 96 ? -1.813 -8.412 5.275 1.00 91.25 96 VAL A N 1
ATOM 752 C CA . VAL A 1 96 ? -0.594 -8.634 6.058 1.00 91.25 96 VAL A CA 1
ATOM 753 C C . VAL A 1 96 ? -0.516 -7.543 7.121 1.00 91.25 96 VAL A C 1
ATOM 755 O O . VAL A 1 96 ? -0.725 -6.368 6.811 1.00 91.25 96 VAL A O 1
ATOM 758 N N . GLU A 1 97 ? -0.247 -7.930 8.365 1.00 77.38 97 GLU A N 1
ATOM 759 C CA . GLU A 1 97 ? -0.161 -7.009 9.509 1.00 77.38 97 GLU A CA 1
ATOM 760 C C . GLU A 1 97 ? 1.129 -6.162 9.494 1.00 77.38 97 GLU A C 1
ATOM 762 O O . GLU A 1 97 ? 2.197 -6.662 9.064 1.00 77.38 97 GLU A O 1
#

pLDDT: mean 78.62, std 22.66, range [33.56, 97.12]

Foldseek 3Di:
DDDDDDPVFDPPDDDPDDFTDDPPPPAPGQWDWFQDPVVRDIDTGGLAQKEKEWDWDQDPVRDIDIWIWIWGQDPNDITIDTDDPVVSVRRDHHYDD

Secondary structure (DSSP, 8-state):
--------------SS-----BTTTTB--SEEEEEETTTTEEEEEEGGGEEEEEEEEE-TTSPEEEEEEEEEEETTEEEEEEE-HHHHHHS---B--

Radius of gyration: 16.93 Å; chains: 1; bounding box: 32×46×50 Å